Protein AF-A0A5B0PFF6-F1 (afdb_monomer)

pLDDT: mean 71.12, std 18.66, range [29.66, 91.44]

Secondary structure (DSSP, 8-state):
-HHHHHHHHHHS-B-HHHHHHHHHHHHHHHHHHHHHSTT--SHHHHHHHHHHHHHHHHHHHHT--SHHHHHHHHHHHHTT-----SS------SS---SS-HHHHHHHHHTBTTHHHHHHHHHHHHH-TT--S-----

Organism: NCBI:txid56615

Solvent-accessible surface area (backbone atoms only — not comparable to full-atom values): 8283 Å² total; per-residue (Å²): 110,60,71,58,52,52,54,49,54,51,72,39,74,39,39,52,71,49,15,58,54,48,39,52,50,53,53,48,51,50,52,54,52,61,69,71,51,66,92,66,73,64,73,63,51,53,60,48,51,55,46,50,53,55,50,49,53,52,22,53,56,42,47,41,88,43,60,69,56,37,47,50,50,54,49,32,56,77,67,71,62,72,76,72,95,57,102,68,97,73,93,72,69,87,85,58,71,72,97,57,54,72,68,56,53,47,50,47,53,64,20,30,62,59,26,90,80,43,43,69,62,40,44,25,71,71,71,50,54,83,66,71,92,72,85,75,87,124

Foldseek 3Di:
DLVVVLVVLLPAAAALVNLVVQLVVLVVVLVVVVVVCPPPDDPVNVVSVLSSVLSNLLSVLNNQPDLVSNLVSLVCLVVVNPDPPDPDPDPPPPPRRSPADSVSSVSSCCSYNCCVVCVVVNCCSNVVPPVPDPPPDD

InterPro domains:
  IPR048627 Exocyst complex component Sec10-like, alpha-helical bundle [PF07393] (3-119)

Radius of gyration: 17.2 Å; Cα contacts (8 Å, |Δi|>4): 84; chains: 1; bounding box: 39×27×60 Å

Mean predicted aligned error: 11.03 Å

Structure (mmCIF, N/CA/C/O backbone):
data_AF-A0A5B0PFF6-F1
#
_entry.id   AF-A0A5B0PFF6-F1
#
loop_
_atom_site.group_PDB
_atom_site.id
_atom_site.type_symbol
_atom_site.label_atom_id
_atom_site.label_alt_id
_atom_s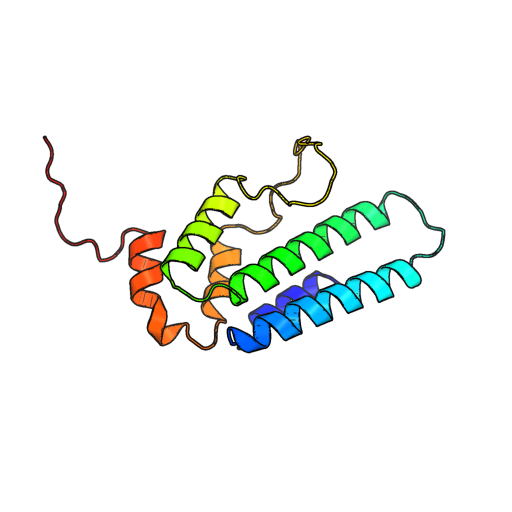ite.label_comp_id
_atom_site.label_asym_id
_atom_site.label_entity_id
_atom_site.label_seq_id
_atom_site.pdbx_PDB_ins_code
_atom_site.Cartn_x
_atom_site.Cartn_y
_atom_site.Cartn_z
_atom_site.occupancy
_atom_site.B_iso_or_equiv
_atom_site.auth_seq_id
_atom_site.auth_comp_id
_atom_site.auth_asym_id
_atom_site.auth_atom_id
_atom_site.pdbx_PDB_model_num
ATOM 1 N N . MET A 1 1 ? 6.571 3.121 -17.353 1.00 56.97 1 MET A N 1
ATOM 2 C CA . MET A 1 1 ? 5.673 1.978 -17.068 1.00 56.97 1 MET A CA 1
ATOM 3 C C . MET A 1 1 ? 5.301 1.865 -15.589 1.00 56.97 1 MET A C 1
ATOM 5 O O . MET A 1 1 ? 4.118 1.786 -15.292 1.00 56.97 1 MET A O 1
ATOM 9 N N . SER A 1 2 ? 6.254 1.966 -14.656 1.00 63.22 2 SER A N 1
ATOM 10 C CA . SER A 1 2 ? 5.995 1.948 -13.201 1.00 63.22 2 SER A CA 1
ATOM 11 C C . SER A 1 2 ? 4.911 2.928 -12.727 1.00 63.22 2 SER A C 1
ATOM 13 O O . SER A 1 2 ? 4.023 2.545 -11.976 1.00 63.22 2 SER A O 1
ATOM 15 N N . ARG A 1 3 ? 4.877 4.158 -13.263 1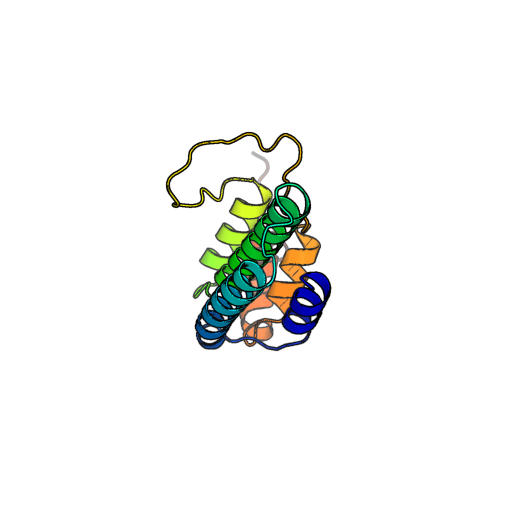.00 69.50 3 ARG A N 1
ATOM 16 C CA . ARG A 1 3 ? 3.804 5.139 -12.985 1.00 69.50 3 ARG A CA 1
ATOM 17 C C . ARG A 1 3 ? 2.395 4.660 -13.366 1.00 69.50 3 ARG A C 1
ATOM 19 O O . ARG A 1 3 ? 1.435 5.038 -12.700 1.00 69.50 3 ARG A O 1
ATOM 26 N N . LEU A 1 4 ? 2.256 3.876 -14.438 1.00 77.06 4 LEU A N 1
ATOM 27 C CA . LEU A 1 4 ? 0.961 3.329 -14.863 1.00 77.06 4 LEU A CA 1
ATOM 28 C C . LEU A 1 4 ? 0.517 2.214 -13.917 1.00 77.06 4 LEU A C 1
ATOM 30 O O . LEU A 1 4 ? -0.630 2.227 -13.481 1.00 77.06 4 LEU A O 1
ATOM 34 N N . LEU A 1 5 ? 1.438 1.323 -13.537 1.00 77.81 5 LEU A N 1
ATOM 35 C CA . LEU A 1 5 ? 1.175 0.261 -12.563 1.00 77.81 5 LEU A CA 1
ATOM 36 C C . LEU A 1 5 ? 0.807 0.839 -11.192 1.00 77.81 5 LEU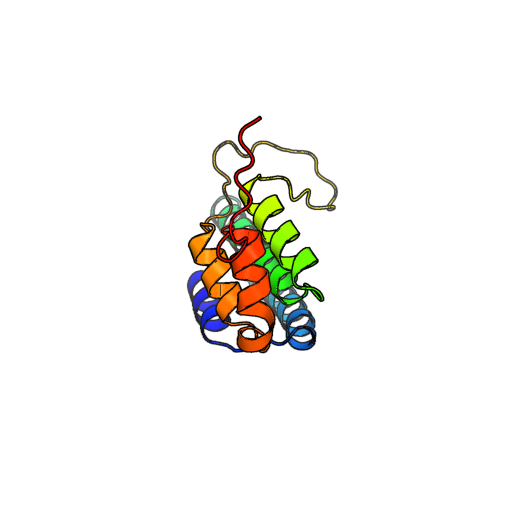 A C 1
ATOM 38 O O . LEU A 1 5 ? -0.227 0.470 -10.650 1.00 77.81 5 LEU A O 1
ATOM 42 N N . CYS A 1 6 ? 1.549 1.826 -10.678 1.00 76.50 6 CYS A N 1
ATOM 43 C CA . CYS A 1 6 ? 1.191 2.496 -9.423 1.00 76.50 6 CYS A CA 1
ATOM 44 C C . CYS A 1 6 ? -0.202 3.139 -9.490 1.00 76.50 6 CYS A C 1
ATOM 46 O O . CYS A 1 6 ? -0.993 2.980 -8.565 1.00 76.50 6 CYS A O 1
ATOM 48 N N . LYS A 1 7 ? -0.535 3.841 -10.585 1.00 81.56 7 LYS A N 1
ATOM 49 C CA . LYS A 1 7 ? -1.876 4.425 -10.770 1.00 81.56 7 LYS A CA 1
ATOM 50 C C . LYS A 1 7 ? -2.970 3.361 -10.824 1.00 81.56 7 LYS A C 1
ATOM 52 O O . LYS A 1 7 ? -4.049 3.592 -10.289 1.00 81.56 7 LYS A O 1
ATOM 57 N N . HIS A 1 8 ? -2.711 2.235 -11.481 1.00 83.69 8 HIS A N 1
ATOM 58 C CA . HIS A 1 8 ? -3.657 1.130 -11.565 1.00 83.69 8 HIS A CA 1
ATOM 59 C C . HIS A 1 8 ? -3.887 0.492 -10.190 1.00 83.69 8 HIS A C 1
ATOM 61 O O . HIS A 1 8 ? -5.033 0.372 -9.766 1.00 83.69 8 HIS A O 1
ATOM 67 N N . ILE A 1 9 ? -2.812 0.194 -9.455 1.00 84.56 9 ILE A N 1
ATOM 68 C CA . ILE A 1 9 ? -2.878 -0.384 -8.107 1.00 84.56 9 ILE A CA 1
ATOM 69 C C . ILE A 1 9 ? -3.628 0.556 -7.152 1.00 84.56 9 ILE A C 1
ATOM 71 O O . ILE A 1 9 ? -4.553 0.111 -6.487 1.00 84.56 9 ILE A O 1
ATOM 75 N N . LYS A 1 10 ? -3.335 1.869 -7.149 1.00 82.75 10 LYS A N 1
ATOM 76 C CA . LYS A 1 10 ? -4.052 2.858 -6.309 1.00 82.75 10 LYS A CA 1
ATOM 77 C C . LYS A 1 10 ? -5.560 2.934 -6.586 1.00 82.75 10 LYS A C 1
ATOM 79 O O . LYS A 1 10 ? -6.314 3.387 -5.735 1.00 82.75 10 LYS A O 1
ATOM 84 N N . ARG A 1 11 ? -6.003 2.563 -7.790 1.00 86.31 11 ARG A N 1
ATOM 85 C CA . ARG A 1 11 ? -7.418 2.611 -8.205 1.00 86.31 11 ARG A CA 1
ATOM 86 C C . ARG A 1 11 ? -8.134 1.273 -8.053 1.00 86.31 11 ARG A C 1
ATOM 88 O O . ARG A 1 11 ? -9.341 1.214 -8.272 1.00 86.31 11 ARG A O 1
ATOM 95 N N . THR A 1 12 ? -7.405 0.215 -7.724 1.00 86.94 12 THR A N 1
ATOM 96 C CA . THR A 1 12 ? -7.942 -1.139 -7.632 1.00 86.94 12 THR A CA 1
ATOM 97 C C . THR A 1 12 ? -8.147 -1.478 -6.167 1.00 86.94 12 THR A C 1
ATOM 99 O O . THR A 1 12 ? -7.249 -1.267 -5.357 1.00 86.94 12 THR A O 1
ATOM 102 N N . LYS A 1 13 ? -9.321 -2.011 -5.820 1.00 89.62 13 LYS A N 1
ATOM 103 C CA . LYS A 1 13 ? -9.535 -2.577 -4.487 1.00 89.62 13 LYS A CA 1
ATOM 104 C C . LYS A 1 13 ? -8.882 -3.946 -4.414 1.00 89.62 13 LYS A C 1
ATOM 106 O O . LYS A 1 13 ? -9.243 -4.833 -5.183 1.00 89.62 13 LYS A O 1
ATOM 111 N N . ILE A 1 14 ? -7.914 -4.100 -3.516 1.00 90.38 14 ILE A N 1
ATOM 112 C CA . ILE A 1 14 ? -7.108 -5.321 -3.405 1.00 90.38 14 ILE A CA 1
ATOM 113 C C . ILE A 1 14 ? -7.323 -5.932 -2.023 1.00 90.38 14 ILE A C 1
ATOM 115 O O . ILE A 1 14 ? -7.132 -5.272 -0.999 1.00 90.38 14 ILE A O 1
ATOM 119 N N . SER A 1 15 ? -7.750 -7.194 -2.002 1.00 91.31 15 SER A N 1
ATOM 120 C CA . SER A 1 15 ? -7.864 -7.996 -0.783 1.00 91.31 15 SER A CA 1
ATOM 121 C C . SER A 1 15 ? -6.509 -8.597 -0.398 1.00 91.31 15 SER A C 1
ATOM 123 O O . SER A 1 15 ? -5.579 -8.629 -1.203 1.00 91.31 15 SER A O 1
ATOM 125 N N . ILE A 1 16 ? -6.399 -9.130 0.822 1.00 88.38 16 ILE A N 1
ATOM 126 C CA . ILE A 1 16 ? -5.180 -9.819 1.281 1.00 88.38 16 ILE A CA 1
ATOM 127 C C . ILE A 1 16 ? -4.833 -11.000 0.359 1.00 88.38 16 ILE A C 1
ATOM 129 O O . ILE A 1 16 ? -3.669 -11.199 0.031 1.00 88.38 16 ILE A O 1
ATOM 133 N N . GLU A 1 17 ? -5.834 -11.753 -0.104 1.00 88.62 17 GLU A N 1
ATOM 134 C CA . GLU A 1 17 ? -5.624 -12.849 -1.061 1.00 88.62 17 GLU A CA 1
ATOM 135 C C . GLU A 1 17 ? -5.187 -12.313 -2.434 1.00 88.62 17 GLU A C 1
ATOM 137 O O . GLU A 1 17 ? -4.236 -12.804 -3.041 1.00 88.62 17 GLU A O 1
ATOM 142 N N . GLY A 1 18 ? -5.818 -11.224 -2.890 1.00 87.94 18 GLY A N 1
ATOM 143 C CA . GLY A 1 18 ? -5.442 -10.535 -4.124 1.00 87.94 18 GLY A CA 1
ATOM 144 C C . GLY A 1 18 ? -4.017 -9.973 -4.100 1.00 87.94 18 GLY A C 1
ATOM 145 O O . GLY A 1 18 ? -3.408 -9.817 -5.157 1.00 87.94 18 GLY A O 1
ATOM 146 N N . ALA A 1 19 ? -3.448 -9.725 -2.917 1.00 88.75 19 ALA A N 1
ATOM 147 C CA . ALA A 1 19 ? -2.063 -9.295 -2.768 1.00 88.75 19 ALA A CA 1
ATOM 148 C C . ALA A 1 19 ? -1.070 -10.345 -3.285 1.00 88.75 19 ALA A C 1
ATOM 150 O O . ALA A 1 19 ? -0.083 -9.991 -3.927 1.00 88.75 19 ALA A O 1
ATOM 151 N N . HIS A 1 20 ? -1.348 -11.635 -3.064 1.00 87.56 20 HIS A N 1
ATOM 152 C CA . HIS A 1 20 ? -0.488 -12.710 -3.558 1.00 87.56 20 HIS A CA 1
ATOM 153 C C . HIS A 1 20 ? -0.485 -12.771 -5.093 1.00 87.56 20 HIS A C 1
ATOM 155 O O . HIS A 1 20 ? 0.567 -12.924 -5.726 1.00 87.56 20 HIS A O 1
ATOM 161 N N . GLN A 1 21 ? -1.657 -12.568 -5.704 1.00 91.00 21 GLN A N 1
ATOM 162 C CA . GLN A 1 21 ? -1.774 -12.455 -7.156 1.00 91.00 21 GLN A CA 1
ATOM 163 C C . GLN A 1 21 ? -1.029 -11.216 -7.676 1.00 91.00 21 GLN A C 1
ATOM 165 O O . GLN A 1 21 ? -0.273 -11.321 -8.640 1.00 91.00 21 GLN A O 1
ATOM 170 N N . LEU A 1 22 ? -1.163 -10.071 -6.998 1.00 89.06 22 LEU A N 1
ATOM 171 C CA . LEU A 1 22 ? -0.449 -8.842 -7.346 1.00 89.06 22 LEU A CA 1
ATOM 172 C C . LEU A 1 22 ? 1.077 -9.031 -7.310 1.00 89.06 22 LEU A C 1
ATOM 174 O O . LEU A 1 22 ? 1.766 -8.601 -8.233 1.00 89.06 22 LEU A O 1
ATOM 178 N N . GLU A 1 23 ? 1.623 -9.677 -6.276 1.00 87.75 23 GLU A N 1
ATOM 179 C CA . GLU A 1 23 ? 3.060 -9.976 -6.190 1.00 87.75 23 GLU A CA 1
ATOM 180 C C . GLU A 1 23 ? 3.530 -10.860 -7.352 1.00 87.75 23 GLU A C 1
ATOM 182 O O . GLU A 1 23 ? 4.568 -10.588 -7.967 1.00 87.75 23 GLU A O 1
ATOM 187 N N . THR A 1 24 ? 2.739 -11.880 -7.690 1.00 89.19 24 THR A N 1
ATOM 188 C CA . THR A 1 24 ? 3.007 -12.767 -8.828 1.00 89.19 24 THR A CA 1
ATOM 189 C C . THR A 1 24 ? 3.008 -11.989 -10.144 1.00 89.19 24 THR A C 1
ATOM 191 O O . THR A 1 24 ? 3.911 -12.163 -10.967 1.00 89.19 24 THR A O 1
ATOM 194 N N . ASP A 1 25 ? 2.043 -11.092 -10.341 1.00 89.44 25 ASP A N 1
ATOM 195 C CA . ASP A 1 25 ? 1.946 -10.273 -11.547 1.00 89.44 25 ASP A CA 1
ATOM 196 C C . ASP A 1 25 ? 3.119 -9.289 -11.650 1.00 89.44 25 ASP A C 1
ATOM 198 O O . ASP A 1 25 ? 3.723 -9.161 -12.715 1.00 89.44 25 ASP A O 1
ATOM 202 N N . ILE A 1 26 ? 3.524 -8.659 -10.540 1.00 87.19 26 ILE A N 1
ATOM 203 C CA . ILE A 1 26 ? 4.714 -7.791 -10.485 1.00 87.19 26 ILE A CA 1
ATOM 204 C C . ILE A 1 26 ? 5.978 -8.569 -10.867 1.00 87.19 26 ILE A C 1
ATOM 206 O O . ILE A 1 26 ? 6.799 -8.062 -11.635 1.00 87.19 26 ILE A O 1
ATOM 210 N N . ALA A 1 27 ? 6.138 -9.802 -10.378 1.00 85.94 27 ALA A N 1
ATOM 211 C CA . ALA A 1 27 ? 7.271 -10.649 -10.742 1.00 85.94 27 ALA A CA 1
ATOM 212 C C . ALA A 1 27 ? 7.279 -10.991 -12.242 1.00 85.94 27 ALA A C 1
ATOM 214 O O . ALA A 1 27 ? 8.332 -10.924 -12.881 1.00 85.94 27 ALA A O 1
ATOM 215 N N . ARG A 1 28 ? 6.111 -11.283 -12.830 1.00 87.69 28 ARG A N 1
ATOM 216 C CA . ARG A 1 28 ? 5.983 -11.504 -14.280 1.00 87.69 28 ARG A CA 1
ATOM 217 C C . ARG A 1 28 ? 6.299 -10.243 -15.077 1.00 87.69 28 ARG A C 1
ATOM 219 O O . ARG A 1 28 ? 7.040 -10.330 -16.053 1.00 87.69 28 ARG A O 1
ATOM 226 N N . TYR A 1 29 ? 5.807 -9.075 -14.656 1.00 83.81 29 TYR A N 1
ATOM 227 C CA . TYR A 1 29 ? 6.142 -7.805 -15.305 1.00 83.81 29 TYR A CA 1
ATOM 228 C C . TYR A 1 29 ? 7.647 -7.539 -15.275 1.00 83.81 29 TYR A C 1
ATOM 230 O O . TYR A 1 29 ? 8.204 -7.145 -16.294 1.00 83.81 29 TYR A O 1
ATOM 238 N N . ALA A 1 30 ? 8.315 -7.809 -14.151 1.00 81.56 30 ALA A N 1
ATOM 239 C CA . ALA A 1 30 ? 9.765 -7.680 -14.042 1.00 81.56 30 ALA A CA 1
ATOM 240 C C . ALA A 1 30 ? 10.503 -8.593 -15.035 1.00 81.56 30 ALA A C 1
ATOM 242 O O . ALA A 1 30 ? 11.410 -8.138 -15.726 1.00 81.56 30 ALA A O 1
ATOM 243 N N . HIS A 1 31 ? 10.080 -9.856 -15.149 1.00 82.38 31 HIS A N 1
ATOM 244 C CA . HIS A 1 31 ? 10.668 -10.812 -16.088 1.00 82.38 31 HIS A CA 1
ATOM 245 C C . HIS A 1 31 ? 10.481 -10.380 -17.549 1.00 82.38 31 HIS A C 1
ATOM 247 O O . HIS A 1 31 ? 11.435 -10.377 -18.324 1.00 82.38 31 HIS A O 1
ATOM 253 N N . VAL A 1 32 ? 9.262 -9.978 -17.929 1.00 83.88 32 VAL A N 1
ATOM 254 C CA . VAL A 1 32 ? 8.968 -9.494 -19.288 1.00 83.88 32 VAL A CA 1
ATOM 255 C C . VAL A 1 32 ? 9.808 -8.260 -19.607 1.00 83.88 32 VAL A C 1
ATOM 257 O O . VAL A 1 32 ? 10.446 -8.209 -20.656 1.00 83.88 32 VAL A O 1
ATOM 260 N N . LEU A 1 33 ? 9.880 -7.299 -18.687 1.00 77.00 33 LEU A N 1
ATOM 261 C CA . LEU A 1 33 ? 10.656 -6.077 -18.887 1.00 77.00 33 LEU A CA 1
ATOM 262 C C . LEU A 1 33 ? 12.157 -6.356 -19.001 1.00 77.00 33 LEU A C 1
ATOM 264 O O . LEU A 1 33 ? 12.797 -5.791 -19.883 1.00 77.00 33 LEU A O 1
ATOM 268 N N . GLY A 1 34 ? 12.693 -7.276 -18.194 1.00 74.44 34 GLY A N 1
ATOM 269 C CA . GLY A 1 34 ? 14.080 -7.729 -18.314 1.00 74.44 34 GLY A CA 1
ATOM 270 C C . GLY A 1 34 ? 14.365 -8.416 -19.653 1.00 74.44 34 GLY A C 1
ATOM 271 O O . GLY A 1 34 ? 15.399 -8.170 -20.263 1.00 74.44 34 GLY A O 1
ATOM 272 N N . SER A 1 35 ? 13.422 -9.215 -20.162 1.00 77.38 35 SER A N 1
ATOM 273 C CA . SER A 1 35 ? 13.570 -9.883 -21.465 1.00 77.38 35 SER A CA 1
ATOM 274 C C . SER A 1 35 ? 13.488 -8.931 -22.666 1.00 77.38 35 SER A C 1
ATOM 276 O O . SER A 1 35 ? 14.087 -9.201 -23.703 1.00 77.38 35 SER A O 1
ATOM 278 N N . MET A 1 36 ? 12.773 -7.807 -22.536 1.00 71.75 36 MET A N 1
ATOM 279 C CA . MET A 1 36 ? 12.630 -6.798 -23.593 1.00 71.75 36 MET A CA 1
ATOM 280 C C . MET A 1 36 ? 13.778 -5.779 -23.620 1.00 71.75 36 MET A C 1
ATOM 282 O O . MET A 1 36 ? 13.989 -5.132 -24.642 1.00 71.75 36 MET A O 1
ATOM 286 N N . ALA A 1 37 ? 14.515 -5.622 -22.519 1.00 65.56 37 ALA A N 1
ATOM 287 C CA . ALA A 1 37 ? 15.563 -4.612 -22.354 1.00 65.56 37 ALA A CA 1
ATOM 288 C C . ALA A 1 37 ? 16.929 -4.993 -22.970 1.00 65.56 37 ALA A C 1
ATOM 290 O O . ALA A 1 37 ? 17.945 -4.445 -22.552 1.00 65.56 37 ALA A O 1
ATOM 291 N N . GLY A 1 38 ? 16.972 -5.925 -23.933 1.00 58.47 38 GLY A N 1
ATOM 292 C CA . GLY A 1 38 ? 18.207 -6.487 -24.505 1.00 58.47 38 GLY A CA 1
ATOM 293 C C . GLY A 1 38 ? 19.345 -5.474 -24.722 1.00 58.47 38 GLY A C 1
ATOM 294 O O . GLY A 1 38 ? 19.097 -4.376 -25.204 1.00 58.47 38 GLY A O 1
ATOM 295 N N . GLU A 1 39 ? 20.569 -5.859 -24.328 1.00 53.91 39 GLU A N 1
ATOM 296 C CA . GLU A 1 39 ? 21.898 -5.207 -24.484 1.00 53.91 39 GLU A CA 1
ATOM 297 C C . GLU A 1 39 ? 22.047 -3.681 -24.271 1.00 53.91 39 GLU A C 1
ATOM 299 O O . GLU A 1 39 ? 23.162 -3.167 -24.318 1.00 53.91 39 GLU A O 1
ATOM 304 N N . SER A 1 40 ? 20.993 -2.933 -23.953 1.00 53.41 40 SER A N 1
ATOM 305 C CA . SER A 1 40 ? 21.040 -1.482 -23.746 1.00 53.41 40 SER A CA 1
ATOM 306 C C . SER A 1 40 ? 21.308 -1.190 -22.265 1.00 53.41 40 SER A C 1
ATOM 308 O O . SER A 1 40 ? 20.425 -0.820 -21.491 1.00 53.41 40 SER A O 1
ATOM 310 N N . LYS A 1 41 ? 22.539 -1.499 -21.858 1.00 60.56 41 LYS A N 1
ATOM 311 C CA . LYS A 1 41 ? 22.917 -1.819 -20.479 1.00 60.56 41 LYS A CA 1
ATOM 312 C C . LYS A 1 41 ? 23.254 -0.596 -19.616 1.00 60.56 41 LYS A C 1
ATOM 314 O O . LYS A 1 41 ? 23.812 0.390 -20.083 1.00 60.56 41 LYS A O 1
ATOM 319 N N . GLU A 1 42 ? 22.944 -0.754 -18.328 1.00 52.41 42 GLU A N 1
ATOM 320 C CA . GLU A 1 42 ? 23.389 0.003 -17.144 1.00 52.41 42 GLU A CA 1
ATOM 321 C C . GLU A 1 42 ? 22.450 1.100 -16.620 1.00 52.41 42 GLU A C 1
ATOM 323 O O . GLU A 1 42 ? 21.885 0.919 -15.544 1.00 52.41 42 GLU A O 1
ATOM 328 N N . ALA A 1 43 ? 22.202 2.210 -17.321 1.00 49.53 43 ALA A N 1
ATOM 329 C CA . ALA A 1 43 ? 21.442 3.317 -16.705 1.00 49.53 43 ALA A CA 1
ATOM 330 C C . ALA A 1 43 ? 19.913 3.088 -16.643 1.00 49.53 43 ALA A C 1
ATOM 332 O O . ALA A 1 43 ? 19.259 3.457 -15.664 1.00 49.53 43 ALA A O 1
ATOM 333 N N . ALA A 1 44 ? 19.331 2.470 -17.677 1.00 53.88 44 ALA A N 1
ATOM 334 C CA . ALA A 1 44 ? 17.895 2.165 -17.726 1.00 53.88 44 ALA A CA 1
ATOM 335 C C . ALA A 1 44 ? 17.514 0.998 -16.799 1.00 53.88 44 ALA A C 1
ATOM 337 O O . ALA A 1 44 ? 16.402 0.955 -16.269 1.00 53.88 44 ALA A O 1
ATOM 338 N N . ASP A 1 45 ? 18.464 0.093 -16.577 1.00 60.28 45 ASP A N 1
ATOM 339 C CA . ASP A 1 45 ? 18.302 -1.111 -15.772 1.00 60.28 45 ASP A CA 1
ATOM 340 C C . ASP A 1 45 ? 18.142 -0.756 -14.287 1.00 60.28 45 ASP A C 1
ATOM 342 O O . ASP A 1 45 ? 17.166 -1.144 -13.646 1.00 60.28 45 ASP A O 1
ATOM 346 N N . VAL A 1 46 ? 19.004 0.122 -13.760 1.00 61.72 46 VAL A N 1
ATOM 347 C CA . VAL A 1 46 ? 18.945 0.559 -12.354 1.00 61.72 46 VAL A CA 1
ATOM 348 C C . VAL A 1 46 ? 17.603 1.225 -12.019 1.00 61.72 46 VAL A C 1
ATOM 350 O O . VAL A 1 46 ? 16.977 0.894 -11.012 1.00 61.72 46 VAL A O 1
ATOM 353 N N . GLY A 1 47 ? 17.099 2.120 -12.876 1.00 63.06 47 GLY A N 1
ATOM 354 C CA . GLY A 1 47 ? 15.808 2.787 -12.650 1.00 63.06 47 GLY A CA 1
ATOM 355 C C . GLY A 1 47 ? 14.598 1.845 -12.744 1.00 63.06 47 GLY A C 1
ATOM 356 O O . GLY A 1 47 ? 13.596 2.027 -12.038 1.00 63.06 47 GLY A O 1
ATOM 357 N N . LEU A 1 48 ? 14.689 0.823 -13.598 1.00 67.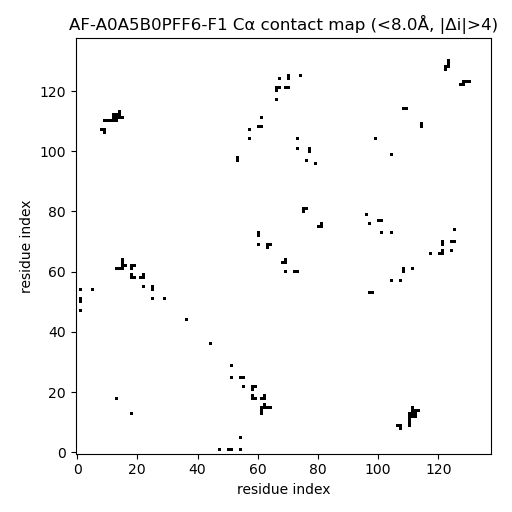69 48 LEU A N 1
ATOM 358 C CA . LEU A 1 48 ? 13.676 -0.217 -13.740 1.00 67.69 48 LEU A CA 1
ATOM 359 C C . LEU A 1 48 ? 13.650 -1.135 -12.513 1.00 67.69 48 LEU A C 1
ATOM 361 O O . LEU A 1 48 ? 12.577 -1.357 -11.949 1.00 67.69 48 LEU A O 1
ATOM 365 N N . HIS A 1 49 ? 14.818 -1.598 -12.067 1.00 68.56 49 HIS A N 1
ATOM 366 C CA . HIS A 1 49 ? 14.977 -2.430 -10.877 1.00 68.56 49 HIS A CA 1
ATOM 367 C C . HIS A 1 49 ? 14.430 -1.738 -9.622 1.00 68.56 49 HIS A C 1
ATOM 369 O O . HIS A 1 49 ? 13.563 -2.295 -8.948 1.00 68.56 49 HIS A O 1
ATOM 375 N N . VAL A 1 50 ? 14.805 -0.474 -9.389 1.00 68.50 50 VAL A N 1
ATOM 376 C CA . VAL A 1 50 ? 14.291 0.330 -8.263 1.00 68.50 50 VAL A CA 1
ATOM 377 C C . VAL A 1 50 ? 12.764 0.466 -8.311 1.00 68.50 50 VAL A C 1
ATOM 379 O O . VAL A 1 50 ? 12.084 0.363 -7.289 1.00 68.50 50 VAL A O 1
ATOM 382 N N . SER A 1 51 ? 12.194 0.660 -9.503 1.00 73.31 51 SER A N 1
ATOM 383 C CA . SER A 1 51 ? 10.741 0.772 -9.669 1.00 73.31 51 SER A CA 1
ATOM 384 C C . SER A 1 51 ? 10.001 -0.541 -9.385 1.00 73.31 51 SER A C 1
ATOM 386 O O . SER A 1 51 ? 8.897 -0.521 -8.840 1.00 73.31 51 SER A O 1
ATOM 388 N N . ILE A 1 52 ? 10.577 -1.679 -9.777 1.00 77.88 52 ILE A N 1
ATOM 389 C CA . ILE A 1 52 ? 10.002 -3.005 -9.530 1.00 77.88 52 ILE A CA 1
ATOM 390 C C . ILE A 1 52 ? 10.086 -3.363 -8.047 1.00 77.88 52 ILE A C 1
ATOM 392 O O . ILE A 1 52 ? 9.116 -3.880 -7.494 1.00 77.88 52 ILE A O 1
ATOM 396 N N . ASP A 1 53 ? 11.193 -3.046 -7.380 1.00 76.75 53 ASP A N 1
ATOM 397 C CA . ASP A 1 53 ? 11.337 -3.293 -5.946 1.00 76.75 53 ASP A CA 1
ATOM 398 C C . ASP A 1 53 ? 10.365 -2.441 -5.123 1.00 76.75 53 ASP A C 1
ATOM 400 O O . ASP A 1 53 ? 9.726 -2.950 -4.200 1.00 76.75 53 ASP A O 1
ATOM 404 N N . ALA A 1 54 ? 10.131 -1.188 -5.526 1.00 76.31 54 ALA A N 1
ATOM 405 C CA . ALA A 1 54 ? 9.074 -0.359 -4.950 1.00 76.31 54 ALA A CA 1
ATOM 406 C C . ALA A 1 54 ? 7.676 -0.991 -5.117 1.00 76.31 54 ALA A C 1
ATOM 408 O O . ALA A 1 54 ? 6.889 -1.010 -4.171 1.00 76.31 54 ALA A O 1
ATOM 409 N N . LEU A 1 55 ? 7.366 -1.561 -6.288 1.00 80.12 55 LEU A N 1
ATOM 410 C CA . LEU A 1 55 ? 6.098 -2.265 -6.519 1.00 80.12 55 LEU A CA 1
ATOM 411 C C . LEU A 1 55 ? 5.978 -3.537 -5.668 1.00 80.12 55 LEU A C 1
ATOM 413 O O . LEU A 1 55 ? 4.911 -3.804 -5.121 1.00 80.12 55 LEU A O 1
ATOM 417 N N . ARG A 1 56 ? 7.064 -4.299 -5.498 1.00 83.44 56 ARG A N 1
ATOM 418 C CA . ARG A 1 56 ? 7.087 -5.478 -4.613 1.00 83.44 56 ARG A CA 1
ATOM 419 C C . ARG A 1 56 ? 6.794 -5.109 -3.162 1.00 83.44 56 ARG A C 1
ATOM 421 O O . ARG A 1 56 ? 6.061 -5.829 -2.491 1.00 83.44 56 ARG A O 1
ATOM 428 N N . LEU A 1 57 ? 7.324 -3.984 -2.683 1.00 82.75 57 LEU A N 1
ATOM 429 C CA . LEU A 1 57 ? 7.016 -3.474 -1.344 1.00 82.75 57 LEU A CA 1
ATOM 430 C C . LEU A 1 57 ? 5.533 -3.117 -1.195 1.00 82.75 57 LEU A C 1
ATOM 432 O O . LEU A 1 57 ? 4.935 -3.426 -0.167 1.00 82.75 57 LEU A O 1
ATOM 436 N N . VAL A 1 58 ? 4.926 -2.540 -2.235 1.00 83.38 58 VAL A N 1
ATOM 437 C CA . VAL A 1 58 ? 3.477 -2.294 -2.275 1.00 83.38 58 VAL A CA 1
ATOM 438 C C . VAL A 1 58 ? 2.697 -3.611 -2.239 1.00 83.38 58 VAL A C 1
ATOM 440 O O . VAL A 1 58 ? 1.748 -3.718 -1.472 1.00 83.38 58 VAL A O 1
ATOM 443 N N . GLY A 1 59 ? 3.116 -4.640 -2.983 1.00 85.62 59 GLY A N 1
ATOM 444 C CA . GLY A 1 59 ? 2.512 -5.979 -2.905 1.00 85.62 59 GLY A CA 1
ATOM 445 C C . GLY A 1 59 ? 2.498 -6.537 -1.476 1.00 85.62 59 GLY A C 1
ATOM 446 O O . GLY A 1 59 ? 1.439 -6.894 -0.956 1.00 85.62 59 GLY A O 1
ATOM 447 N N . ARG A 1 60 ? 3.645 -6.473 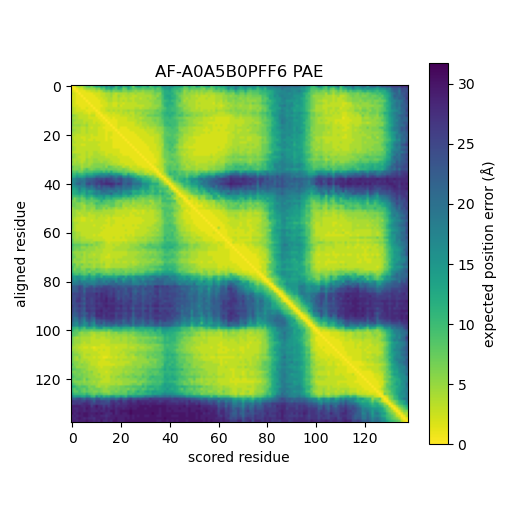-0.790 1.00 85.56 60 ARG A N 1
ATOM 448 C CA . ARG A 1 60 ? 3.783 -6.918 0.609 1.00 85.56 60 ARG A CA 1
ATOM 449 C C . ARG A 1 60 ? 2.900 -6.134 1.582 1.00 85.56 60 ARG A C 1
ATOM 451 O O . ARG A 1 60 ? 2.385 -6.706 2.543 1.00 85.56 60 ARG A O 1
ATOM 458 N N . LEU A 1 61 ? 2.691 -4.839 1.331 1.00 87.94 61 LEU A N 1
ATOM 459 C CA . LEU A 1 61 ? 1.788 -3.995 2.119 1.00 87.94 61 LEU A CA 1
ATOM 460 C C . LEU A 1 61 ? 0.346 -4.528 2.072 1.00 87.94 61 LEU A C 1
ATOM 462 O O . LEU A 1 61 ? -0.308 -4.639 3.113 1.00 87.94 61 LEU A O 1
ATOM 466 N N . PHE A 1 62 ? -0.141 -4.916 0.889 1.00 87.69 62 PHE A N 1
ATOM 467 C CA . PHE A 1 62 ? -1.467 -5.531 0.741 1.00 87.69 62 PHE A CA 1
ATOM 468 C C . PHE A 1 62 ? -1.541 -6.923 1.389 1.00 87.69 62 PHE A C 1
ATOM 470 O O . PHE A 1 62 ? -2.590 -7.298 1.909 1.00 87.69 62 PHE A O 1
ATOM 477 N N . GLY A 1 63 ? -0.426 -7.659 1.436 1.00 87.38 63 GLY A N 1
ATOM 478 C CA . GLY A 1 63 ? -0.336 -8.981 2.067 1.00 87.38 63 GLY A CA 1
ATOM 479 C C . GLY A 1 63 ? -0.357 -8.980 3.604 1.00 87.38 63 GLY A C 1
ATOM 480 O O . GLY A 1 63 ? -0.448 -10.045 4.220 1.00 87.38 63 GLY A O 1
ATOM 481 N N . CYS A 1 64 ? -0.289 -7.814 4.256 1.00 88.31 64 CYS A N 1
ATOM 482 C CA . CYS A 1 64 ? -0.327 -7.719 5.717 1.00 88.31 64 CYS A CA 1
ATOM 483 C C . CYS A 1 64 ? -1.689 -8.172 6.270 1.00 88.31 64 CYS A C 1
ATOM 485 O O . CYS A 1 64 ? -2.710 -7.507 6.060 1.00 88.31 64 CYS A O 1
ATOM 487 N N . LYS A 1 65 ? -1.688 -9.285 7.017 1.00 87.12 65 LYS A N 1
ATOM 488 C CA . LYS A 1 65 ? -2.910 -9.945 7.508 1.00 87.12 65 LYS A CA 1
ATOM 489 C C . LYS A 1 65 ? -3.572 -9.221 8.674 1.00 87.12 65 LYS A C 1
ATOM 491 O O . LYS A 1 65 ? -4.788 -9.293 8.818 1.00 87.12 65 LYS A O 1
ATOM 496 N N . THR A 1 66 ? -2.785 -8.561 9.523 1.00 87.19 66 THR A N 1
ATOM 497 C CA . THR A 1 66 ? -3.300 -7.839 10.692 1.00 87.19 66 THR A CA 1
ATOM 498 C C . THR A 1 66 ? -2.980 -6.343 10.609 1.00 87.19 66 THR A C 1
ATOM 500 O O . THR A 1 66 ? -1.932 -5.979 10.067 1.00 87.19 66 THR A O 1
ATOM 503 N N . PRO A 1 67 ? -3.828 -5.459 11.175 1.00 85.00 67 PRO A N 1
ATOM 504 C CA . PRO A 1 67 ? -3.561 -4.017 11.203 1.00 85.00 67 PRO A CA 1
ATOM 505 C C . PRO A 1 67 ? -2.234 -3.669 11.889 1.00 85.00 67 PRO A C 1
ATOM 507 O O . PRO A 1 67 ? -1.472 -2.858 11.378 1.00 85.00 67 PRO A O 1
ATOM 510 N N . ALA A 1 68 ? -1.895 -4.357 12.984 1.00 84.75 68 ALA A N 1
ATOM 511 C CA . ALA A 1 68 ? -0.628 -4.152 13.687 1.00 84.75 68 ALA A CA 1
ATOM 512 C C . ALA A 1 68 ? 0.597 -4.529 12.830 1.00 84.75 68 ALA A C 1
ATOM 514 O O . ALA A 1 68 ? 1.627 -3.858 12.884 1.00 84.75 68 ALA A O 1
ATOM 515 N N . GLN A 1 69 ? 0.506 -5.595 12.020 1.00 86.69 69 GLN A N 1
ATOM 516 C CA . GLN A 1 69 ? 1.562 -5.938 11.057 1.00 86.69 69 GLN A CA 1
ATOM 517 C C . GLN A 1 69 ? 1.700 -4.854 9.988 1.00 86.69 69 GLN A C 1
ATOM 519 O O . GLN A 1 69 ? 2.818 -4.463 9.667 1.00 86.69 69 GLN A O 1
ATOM 524 N N . LEU A 1 70 ? 0.576 -4.338 9.486 1.00 86.19 70 LEU A N 1
ATOM 525 C CA . LEU A 1 70 ? 0.547 -3.273 8.488 1.00 86.19 70 LEU A CA 1
ATOM 526 C C . LEU A 1 70 ? 1.192 -1.980 9.007 1.00 86.19 70 LEU A C 1
ATOM 528 O O . LEU A 1 70 ? 2.033 -1.396 8.329 1.00 86.19 70 LEU A O 1
ATOM 532 N N . VAL A 1 71 ? 0.852 -1.554 10.224 1.00 84.56 71 VAL A N 1
ATOM 533 C CA . VAL A 1 71 ? 1.414 -0.340 10.833 1.00 84.56 71 VAL A CA 1
ATOM 534 C C . VAL A 1 71 ? 2.909 -0.492 11.093 1.00 84.56 71 VAL A C 1
ATOM 536 O O . VAL A 1 71 ? 3.681 0.414 10.776 1.00 84.56 71 VAL A O 1
ATOM 539 N N . ARG A 1 72 ? 3.344 -1.643 11.626 1.00 84.19 72 ARG A N 1
ATOM 540 C CA . ARG A 1 72 ? 4.776 -1.942 11.788 1.00 84.19 72 ARG A CA 1
ATOM 541 C C . ARG A 1 72 ? 5.502 -1.877 10.451 1.00 84.19 72 ARG A C 1
ATOM 543 O O . ARG A 1 72 ? 6.520 -1.208 10.368 1.00 84.19 72 ARG A O 1
ATOM 550 N N . PHE A 1 73 ? 4.931 -2.472 9.406 1.00 84.50 73 PHE A N 1
ATOM 551 C CA . PHE A 1 73 ? 5.505 -2.446 8.065 1.00 84.50 73 PHE A CA 1
ATOM 552 C C . PHE A 1 73 ? 5.666 -1.014 7.532 1.00 84.50 73 PHE A C 1
ATOM 554 O O . PHE A 1 73 ? 6.745 -0.654 7.072 1.00 84.50 73 PHE A O 1
ATOM 561 N N . ILE A 1 74 ? 4.643 -0.160 7.655 1.00 80.69 74 ILE A N 1
ATOM 562 C CA . ILE A 1 74 ? 4.713 1.251 7.229 1.00 80.69 74 ILE A CA 1
ATOM 563 C C . ILE A 1 74 ? 5.780 2.019 8.023 1.00 80.69 74 ILE A C 1
ATOM 565 O O . ILE A 1 74 ? 6.544 2.792 7.444 1.00 80.69 74 ILE A O 1
ATOM 569 N N . ARG A 1 75 ? 5.876 1.790 9.338 1.00 79.12 75 ARG A N 1
ATOM 570 C CA . ARG A 1 75 ? 6.907 2.410 10.185 1.00 79.12 75 ARG A CA 1
ATOM 571 C C . ARG A 1 75 ? 8.310 1.927 9.830 1.00 79.12 75 ARG A C 1
ATOM 573 O O . ARG A 1 75 ? 9.222 2.741 9.755 1.00 79.12 75 ARG A O 1
ATOM 580 N N . ASP A 1 76 ? 8.486 0.635 9.579 1.00 77.00 76 ASP A N 1
ATOM 581 C CA . ASP A 1 76 ? 9.773 0.060 9.189 1.00 77.00 76 ASP A CA 1
ATOM 582 C C . ASP A 1 76 ? 10.229 0.592 7.824 1.00 77.00 76 ASP A C 1
ATOM 584 O O . ASP A 1 76 ? 11.417 0.861 7.641 1.00 77.00 76 ASP A O 1
ATOM 588 N N . LEU A 1 77 ? 9.293 0.830 6.895 1.00 73.94 77 LEU A N 1
ATOM 589 C CA . LEU A 1 77 ? 9.557 1.525 5.630 1.00 73.94 77 LEU A CA 1
ATOM 590 C C . LEU A 1 77 ? 9.965 2.986 5.858 1.00 73.94 77 LEU A C 1
ATOM 592 O O . LEU A 1 77 ? 10.966 3.428 5.298 1.00 73.94 77 LEU A O 1
ATOM 596 N N . GLY A 1 78 ? 9.233 3.719 6.703 1.00 65.88 78 GLY A N 1
ATOM 597 C CA . GLY A 1 78 ? 9.536 5.116 7.035 1.00 65.88 78 GLY A CA 1
ATOM 598 C C . GLY A 1 78 ? 10.867 5.303 7.774 1.00 65.88 78 GLY A C 1
ATOM 599 O O . GLY A 1 78 ? 11.518 6.330 7.617 1.00 65.88 78 GLY A O 1
ATOM 600 N N . LEU A 1 79 ? 11.299 4.299 8.543 1.00 60.75 79 LEU A N 1
ATOM 601 C CA . LEU A 1 79 ? 12.574 4.281 9.269 1.00 60.75 79 LEU A CA 1
ATOM 602 C C . LEU A 1 79 ? 13.729 3.648 8.471 1.00 60.75 79 LEU A C 1
ATOM 604 O O . LEU A 1 79 ? 14.832 3.531 9.004 1.00 60.75 79 LEU A O 1
ATOM 608 N N . GLY A 1 80 ? 13.496 3.200 7.230 1.00 58.53 80 GLY A N 1
ATOM 609 C CA . GLY A 1 80 ? 14.520 2.567 6.390 1.00 58.53 80 GLY A CA 1
ATOM 610 C C . GLY A 1 80 ? 15.013 1.203 6.897 1.00 58.53 80 GLY A C 1
ATOM 611 O O . GLY A 1 80 ? 16.116 0.784 6.560 1.00 58.53 80 GLY A O 1
ATOM 612 N N . LYS A 1 81 ? 14.222 0.501 7.719 1.00 52.62 81 LYS A N 1
ATOM 613 C CA . LYS A 1 81 ? 14.600 -0.760 8.387 1.00 52.62 81 LYS A CA 1
ATOM 614 C C . LYS A 1 81 ? 14.276 -2.025 7.594 1.00 52.62 81 LYS A C 1
ATOM 616 O O . LYS A 1 81 ? 14.565 -3.126 8.063 1.00 52.62 81 LYS A O 1
ATOM 621 N N . VAL A 1 82 ? 13.671 -1.907 6.413 1.00 52.94 82 VAL A N 1
ATOM 622 C CA . VAL A 1 82 ? 13.262 -3.079 5.627 1.00 52.94 82 VAL A CA 1
ATOM 623 C C . VAL A 1 82 ? 14.487 -3.700 4.962 1.00 52.94 82 VAL A C 1
ATOM 625 O O . VAL A 1 82 ? 14.878 -3.347 3.855 1.00 52.94 82 VAL A O 1
ATOM 628 N N . SER A 1 83 ? 15.111 -4.626 5.687 1.00 40.16 83 SER A N 1
ATOM 629 C CA . SER A 1 83 ? 16.218 -5.440 5.203 1.00 40.16 83 SER A CA 1
ATOM 630 C C . SER A 1 83 ? 15.670 -6.467 4.210 1.00 40.16 83 SER A C 1
ATOM 632 O O . SER A 1 83 ? 15.026 -7.447 4.589 1.00 40.16 83 SER A O 1
ATOM 634 N N . SER A 1 84 ? 15.860 -6.213 2.917 1.00 45.66 84 SER A N 1
ATOM 635 C CA . SER A 1 84 ? 15.567 -7.180 1.862 1.00 45.66 84 SER A CA 1
ATOM 636 C C . SER A 1 84 ? 16.465 -8.403 2.048 1.00 45.66 84 SER A C 1
ATOM 638 O O . SER A 1 84 ? 17.672 -8.334 1.844 1.00 45.66 84 SER A O 1
ATOM 640 N N . SER A 1 85 ? 15.877 -9.537 2.434 1.00 37.50 85 SER A N 1
ATOM 641 C CA . SER A 1 85 ? 16.536 -10.843 2.549 1.00 37.50 85 SER A CA 1
ATOM 642 C C . SER A 1 85 ? 16.857 -11.459 1.177 1.00 37.50 85 SER A C 1
ATOM 644 O O . SER A 1 85 ? 16.453 -12.579 0.866 1.00 37.50 85 SER A O 1
ATOM 646 N N . SER A 1 86 ? 17.568 -10.719 0.336 1.00 38.88 86 SER A N 1
ATOM 647 C CA . SER A 1 86 ? 18.203 -11.217 -0.878 1.00 38.88 86 SER A CA 1
ATOM 648 C C . SER A 1 86 ? 19.677 -10.869 -0.777 1.00 38.88 86 SER A C 1
ATOM 650 O O . SER A 1 86 ? 20.026 -9.706 -0.609 1.00 38.88 86 SER A O 1
ATOM 652 N N . THR A 1 87 ? 20.509 -11.900 -0.817 1.0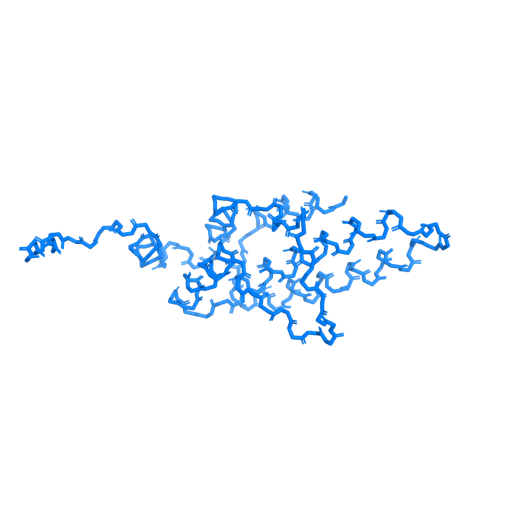0 33.09 87 THR A N 1
ATOM 653 C CA . THR A 1 87 ? 21.969 -11.925 -0.740 1.00 33.09 87 THR A CA 1
ATOM 654 C C . THR A 1 87 ? 22.645 -10.758 -1.469 1.00 33.09 87 THR A C 1
ATOM 656 O O . THR A 1 87 ? 23.025 -10.929 -2.611 1.00 33.09 87 THR A O 1
ATOM 659 N N . HIS A 1 88 ? 22.786 -9.587 -0.842 1.00 31.31 88 HIS A N 1
ATOM 660 C CA . HIS A 1 88 ? 23.795 -8.559 -1.136 1.00 31.31 88 HIS A CA 1
ATOM 661 C C . HIS A 1 88 ? 23.744 -7.465 -0.049 1.00 31.31 88 HIS A C 1
ATOM 663 O O . HIS A 1 88 ? 22.787 -6.692 0.006 1.00 31.31 88 HIS A O 1
ATOM 669 N N . PRO A 1 89 ? 24.762 -7.359 0.825 1.00 39.72 89 PRO A N 1
ATOM 670 C CA . PRO A 1 89 ? 24.880 -6.261 1.767 1.00 39.72 89 PRO A CA 1
ATOM 671 C C . PRO A 1 89 ? 25.587 -5.094 1.068 1.00 39.72 89 PRO A C 1
ATOM 673 O O . PRO A 1 89 ? 26.807 -4.992 1.108 1.0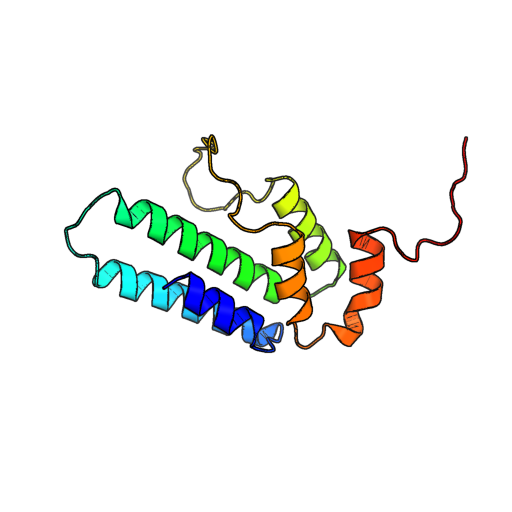0 39.72 89 PRO A O 1
ATOM 676 N N . GLN A 1 90 ? 24.835 -4.207 0.421 1.00 31.12 90 GLN A N 1
ATOM 677 C CA . GLN A 1 90 ? 25.316 -2.859 0.107 1.00 31.12 90 GLN A CA 1
ATOM 678 C C . GLN A 1 90 ? 24.225 -1.838 0.420 1.00 31.12 90 GLN A C 1
ATOM 680 O O . GLN A 1 90 ? 23.492 -1.342 -0.431 1.00 31.12 90 GLN A O 1
ATOM 685 N N . LEU A 1 91 ? 24.163 -1.514 1.711 1.00 35.59 91 LEU A N 1
ATOM 686 C CA . LEU A 1 91 ? 23.697 -0.229 2.208 1.00 35.59 91 LEU A CA 1
ATOM 687 C C . LEU A 1 91 ? 24.641 0.868 1.688 1.00 35.59 91 LEU A C 1
ATOM 689 O O . LEU A 1 91 ? 25.578 1.278 2.363 1.00 35.59 91 LEU A O 1
ATOM 693 N N . LEU A 1 92 ? 24.383 1.330 0.469 1.00 34.72 92 LEU A N 1
ATOM 694 C CA . LEU A 1 92 ? 24.809 2.631 -0.045 1.00 34.72 92 LEU A CA 1
ATOM 695 C C . LEU A 1 92 ? 23.569 3.334 -0.615 1.00 34.72 92 LEU A C 1
ATOM 697 O O . LEU A 1 92 ? 23.494 3.708 -1.780 1.00 34.72 92 LEU A O 1
ATOM 701 N N . LEU A 1 93 ? 22.559 3.521 0.239 1.00 39.12 93 LEU A N 1
ATOM 702 C CA . LEU A 1 93 ? 21.437 4.427 -0.021 1.00 39.12 93 LEU A CA 1
ATOM 703 C C . LEU A 1 93 ? 21.884 5.878 0.245 1.00 39.12 93 LEU A C 1
ATOM 705 O O . LEU A 1 93 ? 21.381 6.552 1.135 1.00 39.12 93 LEU A O 1
ATOM 709 N N . GLY A 1 94 ? 22.839 6.371 -0.547 1.00 29.66 94 GLY A N 1
ATOM 710 C CA . GLY A 1 94 ? 23.163 7.803 -0.620 1.00 29.66 94 GLY A CA 1
ATOM 711 C C . GLY A 1 94 ? 22.117 8.624 -1.392 1.00 29.66 94 GLY A C 1
ATOM 712 O O . GLY A 1 94 ? 22.215 9.844 -1.451 1.00 29.66 94 GLY A O 1
ATOM 713 N N . SER A 1 95 ? 21.122 7.971 -2.008 1.00 34.88 95 SER A N 1
ATOM 714 C CA . SER A 1 95 ? 20.052 8.612 -2.791 1.00 34.88 95 SER A CA 1
ATOM 715 C C . SER A 1 95 ? 18.903 7.634 -3.098 1.00 34.88 95 SER A C 1
ATOM 717 O O . SER A 1 95 ? 18.425 7.537 -4.223 1.00 34.88 95 SER A O 1
ATOM 719 N N . GLY A 1 96 ? 18.503 6.812 -2.126 1.00 37.69 96 GLY A N 1
ATOM 720 C CA . GLY A 1 96 ? 17.601 5.680 -2.381 1.00 37.69 96 GLY A CA 1
ATOM 721 C C . GLY A 1 96 ? 16.484 5.555 -1.365 1.00 37.69 96 GLY A C 1
ATOM 722 O O . GLY A 1 96 ? 16.162 4.454 -0.944 1.00 37.69 96 GLY A O 1
ATOM 723 N N . VAL A 1 97 ? 15.902 6.684 -0.961 1.00 41.50 97 VAL A N 1
ATOM 724 C CA . VAL A 1 97 ? 14.568 6.697 -0.351 1.00 41.50 97 VAL A CA 1
ATOM 725 C C . VAL A 1 97 ? 13.677 5.808 -1.223 1.00 41.50 97 VAL A C 1
ATOM 727 O O . VAL A 1 97 ? 13.746 5.896 -2.453 1.00 41.50 97 VAL A O 1
ATOM 730 N N . LEU A 1 98 ? 12.824 4.974 -0.625 1.00 47.19 98 LEU A N 1
ATOM 731 C CA . LEU A 1 98 ? 11.580 4.614 -1.305 1.00 47.19 98 LEU A CA 1
ATOM 732 C C . LEU A 1 98 ? 11.078 5.888 -1.996 1.00 47.19 98 LEU A C 1
ATOM 734 O O . LEU A 1 98 ? 10.905 6.890 -1.305 1.00 47.19 98 LEU A O 1
ATOM 738 N N . PRO A 1 99 ? 10.850 5.923 -3.316 1.00 53.03 99 PRO A N 1
ATOM 739 C CA . PRO A 1 99 ? 10.353 7.132 -3.966 1.00 53.03 99 PRO A CA 1
ATOM 740 C C . PRO A 1 99 ? 8.881 7.391 -3.598 1.00 53.03 99 PRO A C 1
ATOM 742 O O . PRO A 1 99 ? 8.145 7.949 -4.401 1.00 53.03 99 PRO A O 1
ATOM 745 N N . MET A 1 100 ? 8.433 6.906 -2.435 1.00 59.34 100 MET A N 1
ATOM 746 C CA . MET A 1 100 ? 7.084 7.012 -1.923 1.00 59.34 100 MET A CA 1
ATOM 747 C C . MET A 1 100 ? 7.113 7.550 -0.498 1.00 59.34 100 MET A C 1
ATOM 749 O O . MET A 1 100 ? 7.701 6.934 0.394 1.00 59.34 100 MET A O 1
ATOM 753 N N . SER A 1 101 ? 6.476 8.703 -0.297 1.00 70.62 101 SER A N 1
ATOM 754 C CA . SER A 1 101 ? 6.271 9.267 1.037 1.00 70.62 101 SER A CA 1
ATOM 755 C C . SER A 1 101 ? 5.329 8.387 1.871 1.00 70.62 101 SER A C 1
ATOM 757 O O . SER A 1 101 ? 4.600 7.543 1.340 1.00 70.62 101 SER A O 1
ATOM 759 N N . ILE A 1 102 ? 5.302 8.606 3.190 1.00 72.31 102 ILE A N 1
ATOM 760 C CA . ILE A 1 102 ? 4.324 7.953 4.078 1.00 72.31 102 ILE A CA 1
ATOM 761 C C . ILE A 1 102 ? 2.891 8.234 3.599 1.00 72.31 102 ILE A C 1
ATOM 763 O O . ILE A 1 102 ? 2.070 7.321 3.599 1.00 72.31 102 ILE A O 1
ATOM 767 N N . ASP A 1 103 ? 2.610 9.442 3.103 1.00 74.75 103 ASP A N 1
ATOM 768 C CA . ASP A 1 103 ? 1.300 9.795 2.542 1.00 74.75 103 ASP A CA 1
ATOM 769 C C . ASP A 1 103 ? 0.961 8.969 1.295 1.00 74.75 103 ASP A C 1
ATOM 771 O O . ASP A 1 103 ? -0.178 8.543 1.102 1.00 74.75 103 ASP A O 1
ATOM 775 N N . GLU A 1 104 ? 1.946 8.698 0.436 1.00 76.75 104 GLU A N 1
ATOM 776 C CA . GLU A 1 104 ? 1.737 7.856 -0.739 1.00 76.75 104 GLU A CA 1
ATOM 777 C C . GLU A 1 104 ? 1.514 6.392 -0.370 1.00 76.75 104 GLU A C 1
ATOM 779 O O . GLU A 1 104 ? 0.660 5.750 -0.981 1.00 76.75 104 GLU A O 1
ATOM 784 N N . LEU A 1 105 ? 2.224 5.875 0.638 1.00 78.94 105 LEU A N 1
ATOM 785 C CA . LEU A 1 105 ? 1.968 4.548 1.206 1.00 78.94 105 LEU A CA 1
ATOM 786 C C . LEU A 1 105 ? 0.568 4.478 1.820 1.00 78.94 105 LEU A C 1
ATOM 788 O O . LEU A 1 105 ? -0.150 3.502 1.605 1.00 78.94 105 LEU A O 1
ATOM 792 N N . TYR A 1 106 ? 0.146 5.534 2.512 1.00 82.94 106 TYR A N 1
ATOM 793 C CA . TYR A 1 106 ? -1.185 5.635 3.097 1.00 82.94 106 TYR A CA 1
ATOM 794 C C . TYR A 1 106 ? -2.290 5.569 2.032 1.00 82.94 106 TYR A C 1
ATOM 796 O O . TYR A 1 106 ? -3.269 4.849 2.211 1.00 82.94 106 TYR A O 1
ATOM 804 N N . GLN A 1 107 ? -2.100 6.201 0.868 1.00 85.25 107 GLN A N 1
ATOM 805 C CA . GLN A 1 107 ? -3.032 6.070 -0.264 1.00 85.25 107 GLN A CA 1
ATOM 806 C C . GLN A 1 107 ? -3.180 4.621 -0.757 1.00 85.25 107 GLN A C 1
ATOM 808 O O . GLN A 1 107 ? -4.262 4.232 -1.191 1.00 85.25 107 GLN A O 1
ATOM 813 N N . PHE A 1 108 ? -2.122 3.805 -0.701 1.00 85.50 108 PHE A N 1
ATOM 814 C CA . PHE A 1 108 ? -2.229 2.378 -1.031 1.00 85.50 108 PHE A CA 1
ATOM 815 C C . PHE A 1 108 ? -2.979 1.596 0.046 1.00 85.50 108 PHE A C 1
ATOM 817 O O . PHE A 1 108 ? -3.790 0.735 -0.281 1.00 85.50 108 PHE A O 1
ATOM 824 N N . VAL A 1 109 ? -2.759 1.922 1.321 1.00 87.25 109 VAL A N 1
ATOM 825 C CA . VAL A 1 109 ? -3.497 1.316 2.437 1.00 87.25 109 VAL A CA 1
ATOM 826 C C . VAL A 1 109 ? -4.999 1.583 2.313 1.00 87.25 109 VAL A C 1
ATOM 828 O O . VAL A 1 109 ? -5.794 0.662 2.482 1.00 87.25 109 VAL A O 1
ATOM 831 N N . GLN A 1 110 ? -5.382 2.807 1.945 1.00 88.81 110 GLN A N 1
ATOM 832 C CA . GLN A 1 110 ? -6.778 3.189 1.705 1.00 88.81 110 GLN A CA 1
ATOM 833 C C . GLN A 1 110 ? -7.438 2.405 0.562 1.00 88.81 110 GLN A C 1
ATOM 835 O O . GLN A 1 1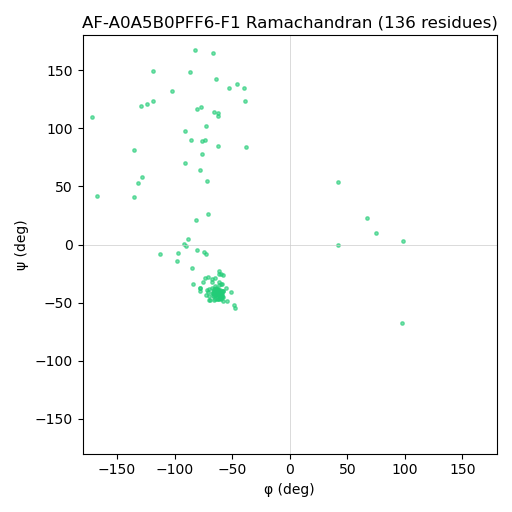10 ? -8.657 2.250 0.542 1.00 88.81 110 GLN A O 1
ATOM 840 N N . ALA A 1 111 ? -6.648 1.897 -0.388 1.00 87.19 111 ALA A N 1
ATOM 841 C CA . ALA A 1 111 ? -7.140 1.076 -1.491 1.00 87.19 111 ALA A CA 1
ATOM 842 C C . ALA A 1 111 ? -7.365 -0.398 -1.099 1.00 87.19 111 ALA A C 1
ATOM 844 O O . ALA A 1 111 ? -7.862 -1.178 -1.914 1.00 87.19 111 ALA A O 1
ATOM 845 N N . ARG A 1 112 ? -7.021 -0.814 0.129 1.00 88.38 112 ARG A N 1
ATOM 846 C CA . ARG A 1 112 ? -7.319 -2.170 0.604 1.00 88.38 112 ARG A CA 1
ATOM 847 C C . ARG A 1 112 ? -8.824 -2.396 0.680 1.00 88.38 112 ARG A C 1
ATOM 849 O O . ARG A 1 112 ? -9.584 -1.528 1.105 1.00 88.38 112 ARG A O 1
ATOM 856 N N . ASP A 1 113 ? -9.245 -3.602 0.325 1.00 91.44 113 ASP A N 1
ATOM 857 C CA . ASP A 1 113 ? -10.659 -3.984 0.380 1.00 91.44 113 ASP A CA 1
ATOM 858 C C . ASP A 1 113 ? -11.236 -3.919 1.810 1.00 91.44 113 ASP A C 1
ATOM 860 O O . ASP A 1 113 ? -12.386 -3.534 2.016 1.00 91.44 113 ASP A O 1
ATOM 864 N N . ASP A 1 114 ? -10.407 -4.197 2.820 1.00 90.25 114 ASP A N 1
ATOM 865 C CA . ASP A 1 114 ? -10.778 -4.157 4.235 1.00 90.25 114 ASP A CA 1
ATOM 866 C C . ASP A 1 114 ? -10.594 -2.783 4.903 1.00 90.25 114 ASP A C 1
ATOM 868 O O . ASP A 1 114 ? -10.830 -2.675 6.109 1.00 90.25 114 ASP A O 1
ATOM 872 N N . TRP A 1 115 ? -10.223 -1.730 4.157 1.00 90.50 115 TRP A N 1
ATOM 873 C CA . TRP A 1 115 ? -9.868 -0.412 4.705 1.00 90.50 115 TRP A CA 1
ATOM 874 C C . TRP A 1 115 ? -10.889 0.120 5.718 1.00 90.50 115 TRP A C 1
ATOM 876 O O . TRP A 1 115 ? -10.525 0.408 6.854 1.00 90.50 115 TRP A O 1
ATOM 886 N N . ASN A 1 116 ? -12.177 0.148 5.362 1.00 89.88 116 ASN A N 1
ATOM 887 C CA . ASN A 1 116 ? -13.242 0.668 6.232 1.00 89.88 116 ASN A CA 1
ATOM 888 C C . ASN A 1 116 ? -13.329 -0.053 7.591 1.00 89.88 116 ASN A C 1
ATOM 890 O O . ASN A 1 116 ? -13.800 0.520 8.568 1.00 89.88 116 ASN A O 1
ATOM 894 N N . ARG A 1 117 ? -12.895 -1.318 7.663 1.00 89.62 117 ARG A N 1
ATOM 895 C CA . ARG A 1 117 ? -12.887 -2.112 8.898 1.00 89.62 117 ARG A CA 1
ATOM 896 C C . ARG A 1 117 ? -11.641 -1.846 9.744 1.00 89.62 117 ARG A C 1
ATOM 898 O O . ARG A 1 117 ? -11.717 -1.924 10.967 1.00 89.62 117 ARG A O 1
ATOM 905 N N . ILE A 1 118 ? -10.500 -1.586 9.108 1.00 88.88 118 ILE A N 1
ATOM 906 C CA . ILE A 1 118 ? -9.203 -1.437 9.786 1.00 88.88 118 ILE A CA 1
ATOM 907 C C . ILE A 1 118 ? -8.808 0.022 10.033 1.00 88.88 118 ILE A C 1
ATOM 909 O O . ILE A 1 118 ? -7.912 0.262 10.838 1.00 88.88 118 ILE A O 1
ATOM 913 N N . GLN A 1 119 ? -9.484 0.978 9.387 1.00 88.88 119 GLN A N 1
ATOM 914 C CA . GLN A 1 119 ? -9.158 2.405 9.386 1.00 88.88 119 GLN A CA 1
ATOM 915 C C . GLN A 1 119 ? -8.889 2.950 10.788 1.00 88.88 119 GLN A C 1
ATOM 917 O O . GLN A 1 119 ? -7.809 3.472 11.029 1.00 88.88 119 GLN A O 1
ATOM 922 N N . ILE A 1 120 ? -9.824 2.766 11.725 1.00 86.12 120 ILE A N 1
ATOM 923 C CA . ILE A 1 120 ? -9.718 3.324 13.084 1.00 86.12 120 ILE A CA 1
ATOM 924 C C . ILE A 1 120 ? -8.464 2.806 13.801 1.00 86.12 120 ILE A C 1
ATOM 926 O O . ILE A 1 120 ? -7.768 3.567 14.465 1.00 86.12 120 ILE A O 1
ATOM 930 N N . VAL A 1 121 ? -8.149 1.517 13.649 1.00 86.88 121 VAL A N 1
ATOM 931 C CA . VAL A 1 121 ? -6.973 0.902 14.283 1.00 86.88 121 VAL A CA 1
ATOM 932 C C . VAL A 1 121 ? -5.688 1.421 13.643 1.00 86.88 121 VAL A C 1
ATOM 934 O O . VAL A 1 121 ? -4.744 1.769 14.346 1.00 86.88 121 VAL A O 1
ATOM 937 N N . VAL A 1 122 ? -5.656 1.499 12.311 1.00 85.38 122 VAL A N 1
ATOM 938 C CA . VAL A 1 122 ? -4.484 1.979 11.572 1.00 85.38 122 VAL A CA 1
ATOM 939 C C . VAL A 1 122 ? -4.234 3.460 11.849 1.00 85.38 122 VAL A C 1
ATOM 941 O O . VAL A 1 122 ? -3.096 3.826 12.107 1.00 85.38 122 VAL A O 1
ATOM 944 N N . GLU A 1 123 ? -5.261 4.309 11.845 1.00 84.88 123 GLU A N 1
ATOM 945 C CA . GLU A 1 123 ? -5.133 5.742 12.134 1.00 84.88 123 GLU A CA 1
ATOM 946 C C . GLU A 1 123 ? -4.705 5.996 13.586 1.00 84.88 123 GLU A C 1
ATOM 948 O O . GLU A 1 123 ? -3.810 6.811 13.828 1.00 84.88 123 GLU A O 1
ATOM 953 N N . ALA A 1 124 ? -5.269 5.251 14.542 1.00 83.69 124 ALA A N 1
ATOM 954 C CA . ALA A 1 124 ? -4.884 5.344 15.946 1.00 83.69 124 ALA A CA 1
ATOM 955 C C . ALA A 1 124 ? -3.433 4.924 16.181 1.00 83.69 124 ALA A C 1
ATOM 957 O O . ALA A 1 124 ? -2.705 5.605 16.901 1.00 83.69 124 ALA A O 1
ATOM 958 N N . GLU A 1 125 ? -2.973 3.839 15.558 1.00 81.62 125 GLU A N 1
ATOM 959 C CA . GLU A 1 125 ? -1.586 3.414 15.720 1.00 81.62 125 GLU A CA 1
ATOM 960 C C . GLU A 1 125 ? -0.606 4.255 14.887 1.00 81.62 125 GLU A C 1
ATOM 962 O O . GLU A 1 125 ? 0.496 4.531 15.352 1.00 81.62 125 GLU A O 1
ATOM 967 N N . LEU A 1 126 ? -0.948 4.675 13.668 1.00 77.06 126 LEU A N 1
ATOM 968 C CA . LEU A 1 126 ? -0.020 5.395 12.789 1.00 77.06 126 LEU A CA 1
ATOM 969 C C . LEU A 1 126 ? 0.133 6.868 13.192 1.00 77.06 126 LEU A C 1
ATOM 971 O O . LEU A 1 126 ? 1.255 7.373 13.189 1.00 77.06 126 LEU A O 1
ATOM 975 N N . PHE A 1 127 ? -0.965 7.530 13.573 1.00 77.94 127 PHE A N 1
ATOM 976 C CA . PHE A 1 127 ? -1.000 8.967 13.875 1.00 77.94 127 PHE A CA 1
ATOM 977 C C . PHE A 1 127 ? -1.269 9.291 15.350 1.00 77.94 127 PHE A C 1
ATOM 979 O O . PHE A 1 127 ? -1.189 10.454 15.736 1.00 77.94 127 PHE A O 1
ATOM 986 N N . GLY A 1 128 ? -1.602 8.300 16.185 1.00 68.19 128 GLY A N 1
ATOM 987 C CA . GLY A 1 128 ? -1.973 8.535 17.585 1.00 68.19 128 GLY A CA 1
ATOM 988 C C . GLY A 1 128 ? -3.381 9.118 17.767 1.00 68.19 128 GLY A C 1
ATOM 989 O O . GLY A 1 128 ? -3.733 9.530 18.870 1.00 68.19 128 GLY A O 1
ATOM 990 N N . ILE A 1 129 ? -4.200 9.170 16.710 1.00 55.81 129 ILE A N 1
ATOM 991 C CA . ILE A 1 129 ? -5.531 9.790 16.742 1.00 55.81 129 ILE A CA 1
ATOM 992 C C . ILE A 1 129 ? -6.532 8.806 17.360 1.00 55.81 129 ILE A C 1
ATOM 994 O O . ILE A 1 129 ? -6.781 7.738 16.815 1.00 55.81 129 ILE A O 1
ATOM 998 N N . GLY A 1 130 ? -7.112 9.158 18.510 1.00 49.62 130 GLY A N 1
ATOM 999 C CA . GLY A 1 130 ? -8.024 8.279 19.257 1.00 49.62 130 GLY A CA 1
ATOM 1000 C C . GLY A 1 130 ? -7.372 7.528 20.423 1.00 49.62 130 GLY A C 1
ATOM 1001 O O . GLY A 1 130 ? -8.060 6.796 21.135 1.00 49.62 130 GLY A O 1
ATOM 1002 N N . VAL A 1 131 ? -6.083 7.765 20.697 1.00 46.41 131 VAL A N 1
ATOM 1003 C CA . VAL A 1 131 ? -5.499 7.514 22.022 1.00 46.41 131 VAL A CA 1
ATOM 1004 C C . VAL A 1 131 ? -5.958 8.654 22.934 1.00 46.41 131 VAL A C 1
ATOM 1006 O O . VAL A 1 131 ? -5.250 9.635 23.134 1.00 46.41 131 VAL A O 1
ATOM 1009 N N . GLY A 1 132 ? -7.205 8.578 23.403 1.00 40.59 132 GLY A N 1
ATOM 1010 C CA . GLY A 1 132 ? -7.751 9.557 24.338 1.00 40.59 132 GLY A CA 1
ATOM 1011 C C . GLY A 1 132 ? -6.841 9.740 25.558 1.00 40.59 132 GLY A C 1
ATOM 1012 O O . GLY A 1 132 ? -6.366 8.760 26.133 1.00 40.59 132 GLY A O 1
ATOM 1013 N N . ASP A 1 133 ? -6.611 10.997 25.933 1.00 38.22 133 ASP A N 1
ATOM 1014 C CA . ASP A 1 133 ? -6.377 11.443 27.310 1.00 38.22 133 ASP A CA 1
ATOM 1015 C C . ASP A 1 133 ? -5.465 10.577 28.198 1.00 38.22 133 ASP A C 1
ATOM 1017 O O . ASP A 1 133 ? -5.819 10.224 29.323 1.00 38.22 133 ASP A O 1
ATOM 1021 N N . ARG A 1 134 ? -4.242 10.266 27.751 1.00 37.22 134 ARG A N 1
ATOM 1022 C CA . ARG A 1 134 ? -3.166 9.825 28.663 1.00 37.22 134 ARG A CA 1
ATOM 1023 C C . ARG A 1 134 ? -1.851 10.559 28.421 1.00 37.22 134 ARG A C 1
ATOM 1025 O O . ARG A 1 134 ? -0.795 9.947 28.310 1.00 37.22 134 ARG A O 1
ATOM 1032 N N . CYS A 1 135 ? -1.906 11.888 28.422 1.00 39.91 135 CYS A N 1
ATOM 1033 C CA . CYS A 1 135 ? -0.778 12.671 28.920 1.00 39.91 135 CYS A CA 1
ATOM 1034 C C . CYS A 1 135 ? -0.770 12.556 30.449 1.00 39.91 135 CYS A C 1
ATOM 1036 O O . CYS A 1 135 ? -1.398 13.356 31.135 1.00 39.91 135 CYS A O 1
ATOM 1038 N N . VAL A 1 136 ? -0.074 11.557 30.993 1.00 38.22 136 VAL A N 1
ATOM 1039 C CA . VAL A 1 136 ? 0.457 11.691 32.352 1.00 38.22 136 VAL A CA 1
ATOM 1040 C C . VAL A 1 136 ? 1.847 12.282 32.181 1.00 38.22 136 VAL A C 1
ATOM 1042 O O . VAL A 1 136 ? 2.790 11.576 31.836 1.00 38.22 136 VAL A O 1
ATOM 1045 N N . LEU A 1 137 ? 1.942 13.601 32.344 1.00 35.56 137 LEU A N 1
ATOM 1046 C CA . LEU A 1 137 ? 3.209 14.242 32.671 1.00 35.56 137 LEU A CA 1
ATOM 1047 C C . LEU A 1 137 ? 3.635 13.687 34.036 1.00 35.56 137 LEU A C 1
ATOM 1049 O O . LEU A 1 137 ? 2.945 13.925 35.028 1.00 35.56 137 LEU A O 1
ATOM 1053 N N . VAL A 1 138 ? 4.724 12.921 34.064 1.00 38.00 138 VAL A N 1
ATOM 1054 C CA . VAL A 1 138 ? 5.522 12.689 35.275 1.00 38.00 138 VAL A CA 1
ATOM 1055 C C . VAL A 1 138 ? 6.854 13.381 35.067 1.00 38.00 138 VAL A C 1
ATOM 1057 O O . VAL A 1 138 ? 7.436 13.173 33.978 1.00 38.00 138 VAL A O 1
#

Sequence (138 aa):
MSRLLCKHIKRTKISIEGAHQLETDIARYAHVLGSMAGESKEAADVGLHVSIDALRLVGRLFGCKTPAQLVRFIRDLGLGKVSSSSTHPQLLLGSGVLPMSIDELYQFVQARDDWNRI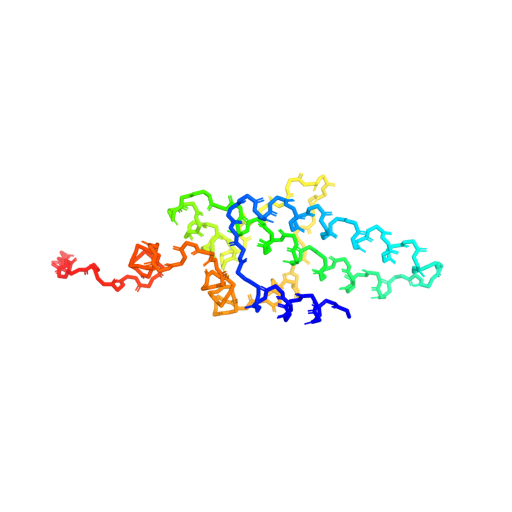QIVVEAELFGIGVGDRCVLV